Protein AF-A0A1I2W6N0-F1 (afdb_monomer)

Radius of gyration: 15.19 Å; Cα contacts (8 Å, |Δi|>4): 134; chains: 1; bounding box: 42×16×44 Å

Mean predicted aligned error: 6.86 Å

Secondary structure (DSSP, 8-state):
-HHHHHHHHHHHHHHHHHHHHHHHHHHHHHHTS--GGGHHHHHHHHHHHHHHHHHHHHHTT-GGG-SSHHHHHHHHHHHHHHHHHHHHHT-

pLDDT: mean 79.54, std 5.6, range [54.69, 90.31]

Foldseek 3Di:
DQLQVLLQVQLVVQLQVQLLQVQLVVCCVVVVRDPPVVSNVSSNVRSVVLCVVCVVCVVVVNNVVRDRNVSSNVSSNVRSVVSSVVSVVVD

Nearest PDB structures (foldseek):
  3k1s-assembly1_A  TM=2.967E-01  e=6.255E+00  Bacillus anthracis

Solvent-accessible surface area (backbone atoms only — not comparable to full-atom values): 4445 Å² total; per-residue (Å²): 112,69,40,60,54,33,15,50,51,22,15,52,50,27,22,52,53,46,20,21,50,51,20,12,53,53,45,34,67,74,58,71,68,58,65,76,83,50,36,58,60,40,1,62,60,38,10,59,51,43,40,50,50,22,51,49,30,46,75,71,71,38,65,87,76,44,74,38,44,68,54,16,52,56,37,13,52,53,24,16,52,50,21,28,52,55,40,57,78,76,106

Structure (mmCIF, N/CA/C/O backbone):
data_AF-A0A1I2W6N0-F1
#
_entry.id   AF-A0A1I2W6N0-F1
#
loop_
_atom_site.group_PDB
_atom_site.id
_atom_site.type_symbol
_atom_site.label_atom_id
_atom_site.label_alt_id
_atom_site.label_comp_id
_atom_site.label_asym_id
_atom_site.label_entity_id
_atom_site.label_seq_id
_atom_site.pdbx_PDB_ins_code
_atom_site.Cartn_x
_atom_site.Cartn_y
_atom_site.Cartn_z
_atom_site.occupancy
_atom_site.B_iso_or_equiv
_atom_site.auth_seq_id
_atom_site.auth_comp_id
_atom_site.auth_asym_id
_atom_site.auth_atom_id
_atom_site.pdbx_PDB_model_num
ATOM 1 N N . MET A 1 1 ? -13.380 -3.966 22.415 1.00 65.56 1 MET A N 1
ATOM 2 C CA . MET A 1 1 ? -12.852 -4.873 21.369 1.00 65.56 1 MET A CA 1
ATOM 3 C C . MET A 1 1 ? -13.272 -4.465 19.956 1.00 65.56 1 MET A C 1
ATOM 5 O O . MET A 1 1 ? -12.387 -4.236 19.150 1.00 65.56 1 MET A O 1
ATOM 9 N N . ARG A 1 2 ? -14.568 -4.251 19.664 1.00 76.44 2 ARG A N 1
ATOM 10 C CA . ARG A 1 2 ? -15.063 -3.917 18.306 1.00 76.44 2 ARG A CA 1
ATOM 11 C C . ARG A 1 2 ? -14.329 -2.753 17.602 1.00 76.44 2 ARG A C 1
ATOM 13 O O . ARG A 1 2 ? -13.936 -2.903 16.456 1.00 76.44 2 ARG A O 1
ATOM 20 N N . LYS A 1 3 ? -14.085 -1.629 18.292 1.00 74.25 3 LYS A N 1
ATOM 21 C CA . LYS A 1 3 ? -13.368 -0.451 17.745 1.00 74.25 3 LYS A CA 1
ATOM 22 C C . LYS A 1 3 ? -11.951 -0.763 17.254 1.00 74.25 3 LYS A C 1
ATOM 24 O O . LYS A 1 3 ? -11.558 -0.329 16.180 1.00 74.25 3 LYS A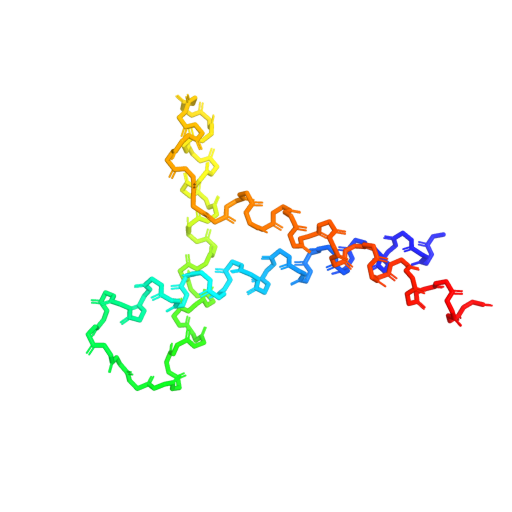 O 1
ATOM 29 N N . LEU A 1 4 ? -11.224 -1.573 18.020 1.00 77.56 4 LEU A N 1
ATOM 30 C CA . LEU A 1 4 ? -9.847 -1.965 17.725 1.00 77.56 4 LEU A CA 1
ATOM 31 C C . LEU A 1 4 ? -9.797 -2.914 16.520 1.00 77.56 4 LEU A C 1
ATOM 33 O O . LEU A 1 4 ? -8.952 -2.754 15.648 1.00 77.56 4 LEU A O 1
ATOM 37 N N . THR A 1 5 ? -10.765 -3.830 16.410 1.00 83.38 5 THR A N 1
ATOM 38 C CA . THR A 1 5 ? -10.920 -4.700 15.237 1.00 83.38 5 THR A CA 1
ATOM 39 C C . THR A 1 5 ? -11.207 -3.898 13.968 1.00 83.38 5 THR A C 1
ATOM 41 O O . THR A 1 5 ? -10.570 -4.132 12.950 1.00 83.38 5 THR A O 1
ATOM 44 N N . PHE A 1 6 ? -12.114 -2.918 14.018 1.00 80.31 6 PHE A N 1
ATOM 45 C CA . PHE A 1 6 ? -12.405 -2.065 12.860 1.00 80.31 6 PHE A CA 1
ATOM 46 C C . PHE A 1 6 ? -11.222 -1.177 12.463 1.00 80.31 6 PHE A C 1
ATOM 48 O O . PHE A 1 6 ? -11.006 -0.967 11.274 1.00 80.31 6 PHE A O 1
ATOM 55 N N . ALA A 1 7 ? -10.438 -0.693 13.428 1.00 76.19 7 ALA A N 1
ATOM 56 C CA . ALA A 1 7 ? -9.209 0.037 13.139 1.00 76.19 7 ALA A CA 1
ATOM 57 C C . ALA A 1 7 ? -8.142 -0.858 12.500 1.00 76.19 7 ALA A C 1
ATOM 59 O O . ALA A 1 7 ? -7.536 -0.465 11.514 1.00 76.19 7 ALA A O 1
ATOM 60 N N . LEU A 1 8 ? -7.952 -2.085 12.992 1.00 81.50 8 LEU A N 1
ATOM 61 C CA . LEU A 1 8 ? -7.031 -3.044 12.374 1.00 81.50 8 LEU A CA 1
ATOM 62 C C . LEU A 1 8 ? -7.461 -3.411 10.951 1.00 81.50 8 LEU A C 1
ATOM 64 O O . LEU A 1 8 ? -6.640 -3.396 10.041 1.00 81.50 8 LEU A O 1
ATOM 68 N N . VAL A 1 9 ? -8.749 -3.687 10.741 1.00 86.19 9 VAL A N 1
ATOM 69 C CA . VAL A 1 9 ? -9.289 -3.987 9.407 1.00 86.19 9 VAL A CA 1
ATOM 70 C C . VAL A 1 9 ? -9.145 -2.784 8.478 1.00 86.19 9 VAL A C 1
ATOM 72 O O . VAL A 1 9 ? -8.716 -2.949 7.341 1.00 86.19 9 VAL A O 1
ATOM 75 N N . GLY A 1 10 ? -9.454 -1.576 8.954 1.00 79.19 10 GLY A N 1
ATOM 76 C CA . GLY A 1 10 ? -9.282 -0.347 8.180 1.00 79.19 10 GLY A CA 1
ATOM 77 C C . GLY A 1 10 ? -7.821 -0.083 7.820 1.00 79.19 10 GLY A C 1
ATOM 78 O O . GLY A 1 10 ? -7.532 0.296 6.687 1.00 79.19 10 GLY A O 1
ATOM 79 N N . ALA A 1 11 ? -6.897 -0.346 8.745 1.00 76.62 11 ALA A N 1
ATOM 80 C CA . ALA A 1 11 ? -5.471 -0.198 8.497 1.00 76.62 11 ALA A CA 1
ATOM 81 C C . ALA A 1 11 ? -4.965 -1.202 7.463 1.00 76.62 11 ALA A C 1
ATOM 83 O O . ALA A 1 11 ? -4.344 -0.806 6.481 1.00 76.62 11 ALA A O 1
ATOM 84 N N . LEU A 1 12 ? -5.300 -2.484 7.625 1.00 82.06 12 LEU A N 1
ATOM 85 C CA . LEU A 1 12 ? -4.928 -3.526 6.669 1.00 82.06 12 LEU A CA 1
ATOM 86 C C . LEU A 1 12 ? -5.525 -3.261 5.282 1.00 82.06 12 LEU A C 1
ATOM 88 O O . LEU A 1 12 ? -4.820 -3.375 4.284 1.00 82.06 12 LEU A O 1
ATOM 92 N N . ALA A 1 13 ? -6.792 -2.848 5.209 1.00 82.62 13 ALA A N 1
ATOM 93 C CA . ALA A 1 13 ? -7.437 -2.503 3.946 1.00 82.62 13 ALA A CA 1
ATOM 94 C C . ALA A 1 13 ? -6.758 -1.306 3.260 1.00 82.62 13 ALA A C 1
ATOM 96 O O . ALA A 1 13 ? -6.529 -1.349 2.053 1.00 82.62 13 ALA A O 1
ATOM 97 N N . GLY A 1 14 ? -6.395 -0.269 4.023 1.00 79.50 14 GLY A N 1
ATOM 98 C CA . GLY A 1 14 ? -5.663 0.890 3.510 1.00 79.50 14 GLY A CA 1
ATOM 99 C C . GLY A 1 14 ? -4.278 0.524 2.975 1.00 79.50 14 GLY A C 1
ATOM 100 O O . GLY A 1 14 ? -3.927 0.927 1.866 1.00 79.50 14 GLY A O 1
ATOM 101 N N . MET A 1 15 ? -3.526 -0.292 3.722 1.00 79.12 15 MET A N 1
ATOM 102 C CA . MET A 1 15 ? -2.211 -0.789 3.298 1.00 79.12 15 MET A CA 1
ATOM 103 C C . MET A 1 15 ? -2.319 -1.584 1.993 1.00 79.12 15 MET A C 1
ATOM 105 O O . MET A 1 15 ? -1.633 -1.269 1.026 1.00 79.12 15 MET A O 1
ATOM 109 N N . VAL A 1 16 ? -3.228 -2.563 1.932 1.00 81.88 16 VAL A N 1
ATOM 110 C CA . VAL A 1 16 ? -3.413 -3.416 0.747 1.00 81.88 16 VAL A CA 1
ATOM 111 C C . VAL A 1 16 ? -3.843 -2.598 -0.469 1.00 81.88 16 VAL A C 1
ATOM 113 O O . VAL A 1 16 ? -3.284 -2.781 -1.549 1.00 81.88 16 VAL A O 1
ATOM 116 N N . ALA A 1 17 ? -4.801 -1.683 -0.309 1.00 80.94 17 ALA A N 1
ATOM 117 C CA . ALA A 1 17 ? -5.305 -0.872 -1.412 1.00 80.94 17 ALA A CA 1
ATOM 118 C C . ALA A 1 17 ? -4.203 -0.008 -2.040 1.00 80.94 17 ALA A C 1
ATOM 120 O O . ALA A 1 17 ? -4.072 0.013 -3.266 1.00 80.94 17 ALA A O 1
ATOM 121 N N . VAL A 1 18 ? -3.382 0.664 -1.222 1.00 81.81 18 VAL A N 1
ATOM 122 C CA . VAL A 1 18 ? -2.310 1.516 -1.754 1.00 81.81 18 VAL A CA 1
ATOM 123 C C . VAL A 1 18 ? -1.184 0.692 -2.372 1.00 81.81 18 VAL A C 1
ATOM 125 O O . VAL A 1 18 ? -0.665 1.069 -3.418 1.00 81.81 18 VAL A O 1
ATOM 128 N N . SER A 1 19 ? -0.834 -0.456 -1.788 1.00 80.00 19 SER A N 1
ATOM 129 C CA . SER A 1 19 ? 0.197 -1.327 -2.356 1.00 80.00 19 SER A CA 1
ATOM 130 C C . SER A 1 19 ? -0.240 -1.902 -3.699 1.00 80.00 19 SER A C 1
ATOM 132 O O . SER A 1 19 ? 0.555 -1.922 -4.636 1.00 80.00 19 SER A O 1
ATOM 134 N N . CYS A 1 20 ? -1.515 -2.283 -3.834 1.00 81.19 20 CYS A N 1
ATOM 135 C CA . CYS A 1 20 ? -2.067 -2.712 -5.117 1.00 81.19 20 CYS A CA 1
ATOM 136 C C . CYS A 1 20 ? -2.069 -1.574 -6.144 1.00 81.19 20 CYS A C 1
ATOM 138 O O . CYS A 1 20 ? -1.751 -1.794 -7.308 1.00 81.19 20 CYS A O 1
ATOM 140 N N . TRP A 1 21 ? -2.389 -0.349 -5.723 1.00 81.12 21 TRP A N 1
ATOM 141 C CA . TRP A 1 21 ? -2.335 0.817 -6.602 1.00 81.12 21 TRP A CA 1
ATOM 142 C C . TRP A 1 21 ? -0.915 1.092 -7.113 1.00 81.12 21 TRP A C 1
ATOM 144 O O . TRP A 1 21 ? -0.724 1.252 -8.315 1.00 81.12 21 TRP A O 1
ATOM 154 N N . ILE A 1 22 ? 0.081 1.096 -6.223 1.00 80.44 22 ILE A N 1
ATOM 155 C CA . ILE A 1 22 ? 1.487 1.354 -6.571 1.00 80.44 22 ILE A CA 1
ATOM 156 C C . ILE A 1 22 ? 2.021 0.260 -7.497 1.00 80.44 22 ILE A C 1
ATOM 158 O O . ILE A 1 22 ? 2.552 0.571 -8.561 1.00 80.44 22 ILE A O 1
ATOM 162 N N . GLY A 1 23 ? 1.809 -1.015 -7.152 1.00 78.94 23 GLY A N 1
ATOM 163 C CA . GLY A 1 23 ? 2.197 -2.127 -8.020 1.00 78.94 23 GLY A CA 1
ATOM 164 C C . GLY A 1 23 ? 1.512 -2.069 -9.388 1.00 78.94 23 GLY A C 1
ATOM 165 O O . GLY A 1 23 ? 2.126 -2.394 -10.399 1.00 78.94 23 GLY A O 1
ATOM 166 N N . GLY A 1 24 ? 0.261 -1.601 -9.433 1.00 77.62 24 GLY A N 1
ATOM 167 C CA . GLY A 1 24 ? -0.513 -1.477 -10.664 1.00 77.62 24 GLY A CA 1
ATOM 168 C C . GLY A 1 24 ? -0.011 -0.336 -11.538 1.00 77.62 24 GLY A C 1
ATOM 169 O O . GLY A 1 24 ? 0.119 -0.517 -12.742 1.00 77.62 24 GLY A O 1
ATOM 170 N N . ALA A 1 25 ? 0.325 0.807 -10.936 1.00 77.62 25 ALA A N 1
ATOM 171 C CA . ALA A 1 25 ? 0.898 1.954 -11.633 1.00 77.62 25 ALA A CA 1
ATOM 172 C C . ALA A 1 25 ? 2.273 1.621 -12.231 1.00 77.62 25 ALA A C 1
ATOM 174 O O . ALA A 1 25 ? 2.502 1.872 -13.411 1.00 77.62 25 ALA A O 1
ATOM 175 N N . ILE A 1 26 ? 3.151 0.978 -11.455 1.00 77.25 26 ILE A N 1
ATOM 176 C CA . ILE A 1 26 ? 4.481 0.585 -11.937 1.00 77.25 26 ILE A CA 1
ATOM 177 C C . ILE A 1 26 ? 4.364 -0.493 -13.020 1.00 77.25 26 ILE A C 1
ATOM 179 O O . ILE A 1 26 ? 4.965 -0.373 -14.087 1.00 77.25 26 ILE A O 1
ATOM 183 N N . GLY A 1 27 ? 3.540 -1.521 -12.794 1.00 75.00 27 GLY A N 1
ATOM 184 C CA . GLY A 1 27 ? 3.285 -2.560 -13.791 1.00 75.00 27 GLY A CA 1
ATOM 185 C C . GLY A 1 27 ? 2.676 -2.004 -15.080 1.00 75.00 27 GLY A C 1
ATOM 186 O O . GLY A 1 27 ? 3.009 -2.458 -16.173 1.00 75.00 27 GLY A O 1
ATOM 187 N N . TRP A 1 28 ? 1.822 -0.986 -14.985 1.00 75.31 28 TRP A N 1
ATOM 188 C CA . TRP A 1 28 ? 1.241 -0.292 -16.135 1.00 75.31 28 TRP A CA 1
ATOM 189 C C . TRP A 1 28 ? 2.279 0.478 -16.957 1.00 75.31 28 TRP A C 1
ATOM 191 O O . TRP A 1 28 ? 2.296 0.370 -18.186 1.00 75.31 28 TRP A O 1
ATOM 201 N N . GLU A 1 29 ? 3.164 1.221 -16.290 1.00 76.62 29 GLU A N 1
ATOM 202 C CA . GLU A 1 29 ? 4.259 1.938 -16.950 1.00 76.62 29 GLU A CA 1
ATOM 203 C C . GLU A 1 29 ? 5.242 0.973 -17.624 1.00 76.62 29 GLU A C 1
ATOM 205 O O . GLU A 1 29 ? 5.647 1.200 -18.764 1.00 76.62 29 GLU A O 1
ATOM 210 N N . GLN A 1 30 ? 5.568 -0.146 -16.970 1.00 76.06 30 GLN A N 1
ATOM 211 C CA . GLN A 1 30 ? 6.491 -1.156 -17.504 1.00 76.06 30 GLN A CA 1
ATOM 212 C C . GLN A 1 30 ? 5.896 -1.990 -18.645 1.00 76.06 30 GLN A C 1
ATOM 214 O O . GLN A 1 30 ? 6.628 -2.481 -19.503 1.00 76.06 30 GLN A O 1
ATOM 219 N N . SER A 1 31 ? 4.575 -2.159 -18.669 1.00 69.81 31 SER A N 1
ATOM 220 C CA . SER A 1 31 ? 3.887 -3.003 -19.649 1.00 69.81 31 SER A CA 1
ATOM 221 C C . SER A 1 31 ? 3.554 -2.286 -20.964 1.00 69.81 31 SER A C 1
ATOM 223 O O . SER A 1 31 ? 3.095 -2.920 -21.913 1.00 69.81 31 SER A O 1
ATOM 225 N N . GLY A 1 32 ? 3.835 -0.984 -21.073 1.00 67.88 32 GLY A N 1
ATOM 226 C CA . GLY A 1 32 ? 3.601 -0.224 -22.301 1.00 67.88 32 GLY A CA 1
ATOM 227 C C . GLY A 1 32 ? 2.118 0.048 -22.569 1.00 67.88 32 GLY A C 1
ATOM 228 O O . GLY A 1 32 ? 1.692 -0.028 -23.719 1.00 67.88 32 GLY A O 1
ATOM 229 N N . LEU A 1 33 ? 1.348 0.382 -21.521 1.00 68.94 33 LEU A N 1
ATOM 230 C CA . LEU A 1 33 ? -0.090 0.700 -21.589 1.00 68.94 33 LEU A CA 1
ATOM 231 C C . LEU A 1 33 ? -0.957 -0.514 -21.958 1.00 68.94 33 LEU A C 1
ATOM 233 O O . LEU A 1 33 ? -1.720 -0.488 -22.928 1.00 68.94 33 LEU A O 1
ATOM 237 N N . TRP A 1 34 ? -0.848 -1.596 -21.184 1.00 71.75 34 TRP A N 1
ATOM 238 C CA . TRP A 1 34 ? -1.759 -2.738 -21.311 1.00 71.75 34 TRP A CA 1
ATOM 239 C C . TRP A 1 34 ? -3.232 -2.316 -21.205 1.00 71.75 34 TRP A C 1
ATOM 241 O O . TRP A 1 34 ? -3.541 -1.200 -20.835 1.00 71.75 34 TRP A O 1
ATOM 251 N N . PRO A 1 35 ? -4.207 -3.152 -21.565 1.00 74.25 35 PRO A N 1
ATOM 252 C CA . PRO A 1 35 ? -5.612 -2.806 -21.374 1.00 74.25 35 PRO A CA 1
ATOM 253 C C . PRO A 1 35 ? -5.94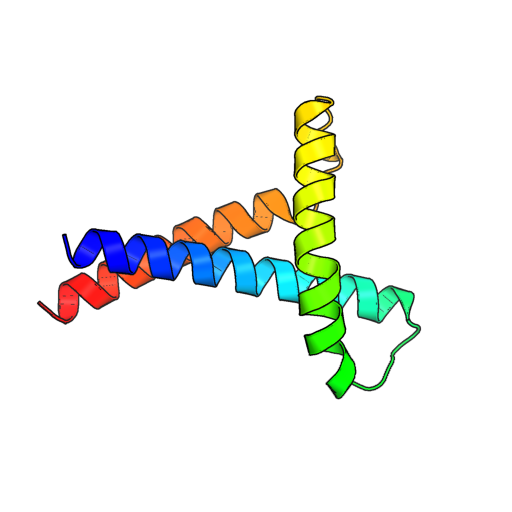8 -2.444 -19.915 1.00 74.25 35 PRO A C 1
ATOM 255 O O . PRO A 1 35 ? -5.555 -3.161 -18.999 1.00 74.25 35 PRO A O 1
ATOM 258 N N . ALA A 1 36 ? -6.742 -1.387 -19.689 1.00 71.62 36 ALA A N 1
ATOM 259 C CA . ALA A 1 36 ? -7.068 -0.855 -18.350 1.00 71.62 36 ALA A CA 1
ATOM 260 C C . ALA A 1 36 ? -7.614 -1.901 -17.360 1.00 71.62 36 ALA A C 1
ATOM 262 O O . ALA A 1 36 ? -7.409 -1.793 -16.154 1.00 71.62 36 ALA A O 1
ATOM 263 N N . TRP A 1 37 ? -8.268 -2.949 -17.866 1.00 77.50 37 TRP A N 1
ATOM 264 C CA . TRP A 1 37 ? -8.786 -4.046 -17.050 1.00 77.50 37 TRP A CA 1
ATOM 265 C C . TRP A 1 37 ? -7.687 -4.926 -16.423 1.00 77.50 37 TRP A C 1
ATOM 267 O O . TRP A 1 37 ? -7.954 -5.602 -15.432 1.00 77.50 37 TRP A O 1
ATOM 277 N N . LEU A 1 38 ? -6.455 -4.892 -16.945 1.00 70.75 38 LEU A N 1
ATOM 278 C CA . LEU A 1 38 ? -5.296 -5.602 -16.391 1.00 70.75 38 LEU A CA 1
ATOM 279 C C . LEU A 1 38 ? -4.575 -4.823 -15.2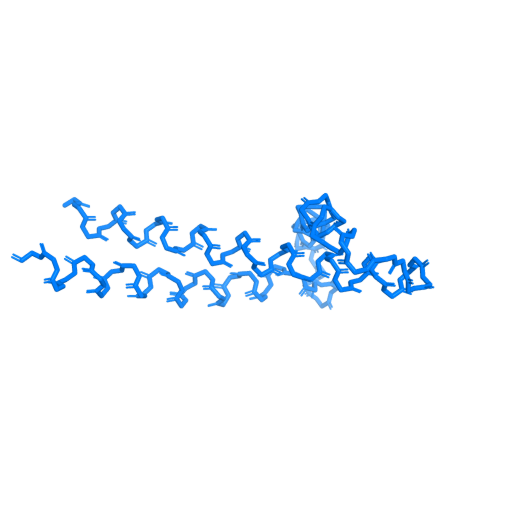85 1.00 70.75 38 LEU A C 1
ATOM 281 O O . LEU A 1 38 ? -3.819 -5.426 -14.529 1.00 70.75 38 LEU A O 1
ATOM 285 N N . ALA A 1 39 ? -4.837 -3.523 -15.124 1.00 68.75 39 ALA A N 1
ATOM 286 C CA . ALA A 1 39 ? -4.184 -2.708 -14.098 1.00 68.75 39 ALA A CA 1
ATOM 287 C C . ALA A 1 39 ? -4.446 -3.239 -12.676 1.00 68.75 39 ALA A C 1
ATOM 289 O O . ALA A 1 39 ? -3.547 -3.264 -11.839 1.00 68.75 39 ALA A O 1
ATOM 290 N N . VAL A 1 40 ? -5.666 -3.723 -12.417 1.00 70.62 40 VAL A N 1
ATOM 291 C CA . VAL A 1 40 ? -6.059 -4.286 -11.116 1.00 70.62 40 VAL A CA 1
ATOM 292 C C . VAL A 1 40 ? -5.332 -5.604 -10.808 1.00 70.62 40 VAL A C 1
ATOM 294 O O . VAL A 1 40 ? -4.692 -5.671 -9.761 1.00 70.62 40 VAL A O 1
ATOM 297 N N . PRO A 1 41 ? -5.365 -6.651 -11.660 1.00 77.38 41 PRO A N 1
ATOM 298 C CA . PRO A 1 41 ? -4.634 -7.889 -11.383 1.00 77.38 41 PRO A CA 1
ATOM 299 C C . PRO A 1 41 ? -3.110 -7.701 -11.361 1.00 77.38 41 PRO A C 1
ATOM 301 O O . PRO A 1 41 ? -2.450 -8.330 -10.535 1.00 77.38 41 PRO A O 1
ATOM 304 N N . LEU A 1 42 ? -2.553 -6.808 -12.189 1.00 73.06 42 LEU A N 1
ATOM 305 C CA . LEU A 1 42 ? -1.134 -6.433 -12.111 1.00 73.06 42 LEU A CA 1
ATOM 306 C C . LEU A 1 42 ? -0.811 -5.784 -10.766 1.00 73.06 42 LEU A C 1
ATOM 308 O O . LEU A 1 42 ? 0.162 -6.158 -10.117 1.00 73.06 42 LEU A O 1
ATOM 312 N N . GLY A 1 43 ? -1.671 -4.880 -10.303 1.00 76.12 43 GLY A N 1
ATOM 313 C CA . GLY A 1 43 ? -1.520 -4.247 -9.004 1.00 76.12 43 GLY A CA 1
ATOM 314 C C . GLY A 1 43 ? -1.593 -5.212 -7.834 1.00 76.12 43 GLY A C 1
ATOM 315 O O . GLY A 1 43 ? -0.733 -5.179 -6.957 1.00 76.12 43 GLY A O 1
ATOM 316 N N . VAL A 1 44 ? -2.558 -6.127 -7.847 1.00 79.19 44 VAL A N 1
ATOM 317 C CA . VAL A 1 44 ? -2.695 -7.157 -6.807 1.00 79.19 44 VAL A CA 1
ATOM 318 C C . VAL A 1 44 ? -1.506 -8.125 -6.805 1.00 79.19 44 VAL A C 1
ATOM 320 O O . VAL A 1 44 ? -1.102 -8.575 -5.736 1.00 79.19 44 VAL A O 1
ATOM 323 N N . GLY A 1 45 ? -0.925 -8.429 -7.970 1.00 79.88 45 GLY A N 1
ATOM 324 C CA . GLY A 1 45 ? 0.253 -9.294 -8.077 1.00 79.88 45 GLY A CA 1
ATOM 325 C C . GLY A 1 45 ? 1.559 -8.610 -7.661 1.00 79.88 45 GLY A C 1
ATOM 326 O O . GLY A 1 45 ? 2.319 -9.159 -6.866 1.00 79.88 45 GLY A O 1
ATOM 327 N N . MET A 1 46 ? 1.818 -7.407 -8.178 1.00 78.00 46 MET A N 1
ATOM 328 C CA . MET A 1 46 ? 3.085 -6.693 -7.976 1.00 78.00 46 MET A CA 1
ATOM 329 C C . MET A 1 46 ? 3.129 -5.918 -6.655 1.00 78.00 46 MET A C 1
ATOM 331 O O . MET A 1 46 ? 4.194 -5.771 -6.064 1.00 78.00 46 MET A O 1
ATOM 335 N N . GLY A 1 47 ? 1.988 -5.450 -6.145 1.00 78.31 47 GLY A N 1
ATOM 336 C CA . GLY A 1 47 ? 1.912 -4.672 -4.905 1.00 78.31 47 GLY A CA 1
ATOM 337 C C . GLY A 1 47 ? 2.546 -5.362 -3.687 1.00 78.31 47 GLY A C 1
ATOM 338 O O . GLY A 1 47 ? 3.362 -4.743 -3.003 1.00 78.31 47 GLY A O 1
ATOM 339 N N . PRO A 1 48 ? 2.235 -6.644 -3.414 1.00 79.50 48 PRO A N 1
ATOM 340 C CA . PRO A 1 48 ? 2.894 -7.411 -2.360 1.00 79.50 48 PRO A CA 1
ATOM 341 C C . PRO A 1 48 ? 4.391 -7.622 -2.605 1.00 79.50 48 PRO A C 1
ATOM 343 O O . PRO A 1 48 ? 5.150 -7.631 -1.641 1.00 79.50 48 PRO A O 1
ATOM 346 N N . MET A 1 49 ? 4.829 -7.765 -3.863 1.00 81.00 49 MET A N 1
ATOM 347 C CA . MET A 1 49 ? 6.258 -7.897 -4.176 1.00 81.00 49 MET A CA 1
ATOM 348 C C . MET A 1 49 ? 7.024 -6.628 -3.803 1.00 81.00 49 MET A C 1
ATOM 350 O O . MET A 1 49 ? 8.022 -6.732 -3.100 1.00 81.00 49 MET A O 1
ATOM 354 N N . TYR A 1 50 ? 6.511 -5.444 -4.149 1.0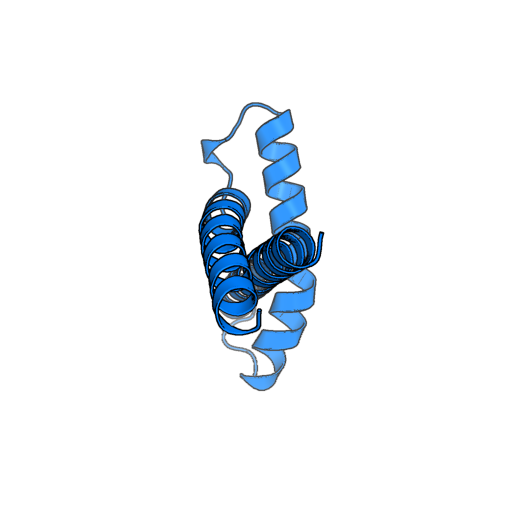0 80.75 50 TYR A N 1
ATOM 355 C CA . TYR A 1 50 ? 7.143 -4.174 -3.770 1.00 80.75 50 TYR A CA 1
ATOM 356 C C . TYR A 1 50 ? 7.174 -3.941 -2.257 1.00 80.75 50 TYR A C 1
ATOM 358 O O . TYR A 1 50 ? 8.132 -3.387 -1.731 1.00 80.75 50 TYR A O 1
ATOM 366 N N . LEU A 1 51 ? 6.154 -4.396 -1.526 1.00 81.06 51 LEU A N 1
ATOM 367 C CA . LEU A 1 51 ? 6.187 -4.373 -0.060 1.00 81.06 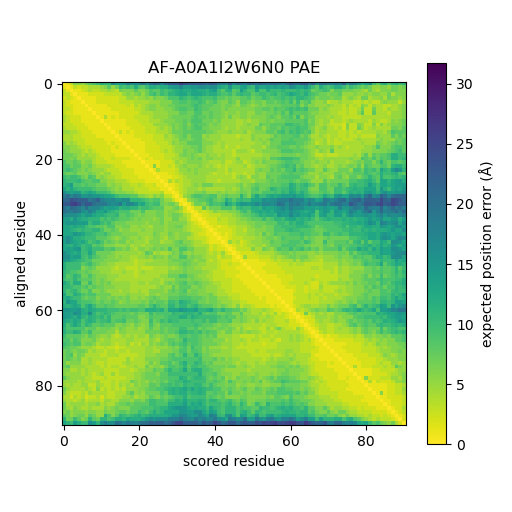51 LEU A CA 1
ATOM 368 C C . LEU A 1 51 ? 7.295 -5.268 0.510 1.00 81.06 51 LEU A C 1
ATOM 370 O O . LEU A 1 51 ? 7.910 -4.905 1.510 1.00 81.06 51 LEU A O 1
ATOM 374 N N . ILE A 1 52 ? 7.523 -6.437 -0.094 1.00 84.31 52 ILE A N 1
ATOM 375 C CA . ILE A 1 52 ? 8.580 -7.366 0.321 1.00 84.31 52 ILE A CA 1
ATOM 376 C C . ILE A 1 52 ? 9.956 -6.793 -0.036 1.00 84.31 52 ILE A C 1
ATOM 378 O O . ILE A 1 52 ? 10.849 -6.829 0.807 1.00 84.31 52 ILE A O 1
ATOM 382 N N . GLU A 1 53 ? 10.120 -6.225 -1.234 1.00 84.81 53 GLU A N 1
ATOM 383 C CA . GLU A 1 53 ? 11.345 -5.531 -1.658 1.00 84.81 53 GLU A CA 1
ATOM 384 C C . GLU A 1 53 ? 11.700 -4.384 -0.719 1.00 84.81 53 GLU A C 1
ATOM 386 O O . GLU A 1 53 ? 12.821 -4.329 -0.223 1.00 84.81 53 GLU A O 1
ATOM 391 N N . ASP A 1 54 ? 10.736 -3.537 -0.371 1.00 85.50 54 ASP A N 1
ATOM 392 C CA . ASP A 1 54 ? 10.965 -2.456 0.582 1.00 85.50 54 ASP A CA 1
ATOM 393 C C . ASP A 1 54 ? 11.343 -2.971 1.975 1.00 85.50 54 ASP A C 1
ATOM 395 O O . ASP A 1 54 ? 12.164 -2.363 2.662 1.00 85.50 54 ASP A O 1
ATOM 399 N N . LEU A 1 55 ? 10.771 -4.102 2.406 1.00 85.25 55 LEU A N 1
ATOM 400 C CA . LEU A 1 55 ? 11.140 -4.734 3.672 1.00 85.25 55 LEU A CA 1
ATOM 401 C C . LEU A 1 55 ? 12.588 -5.248 3.640 1.00 85.25 55 LEU A C 1
ATOM 403 O O . LEU A 1 55 ? 13.296 -5.144 4.643 1.00 85.25 55 LEU A O 1
ATOM 407 N N . MET A 1 56 ? 13.027 -5.786 2.499 1.00 86.81 56 MET A N 1
ATOM 408 C CA . MET A 1 56 ? 14.412 -6.209 2.277 1.00 86.81 56 MET A CA 1
ATOM 409 C C . MET A 1 56 ? 15.354 -5.001 2.259 1.00 86.81 56 MET A C 1
ATOM 411 O O . MET A 1 56 ? 16.339 -5.003 2.994 1.00 86.81 56 MET A O 1
ATOM 415 N N . SER A 1 57 ? 15.012 -3.929 1.540 1.00 87.50 57 SER A N 1
ATOM 416 C CA . SER A 1 57 ? 15.761 -2.664 1.542 1.00 87.50 57 SER A CA 1
ATOM 417 C C . SER A 1 57 ? 15.878 -2.067 2.945 1.00 87.50 57 SER A C 1
ATOM 419 O O . SER A 1 57 ? 16.946 -1.593 3.337 1.00 87.50 57 SER A O 1
ATOM 421 N N . LEU A 1 58 ? 14.817 -2.148 3.753 1.00 85.44 58 LEU A N 1
ATOM 422 C CA . LEU A 1 58 ? 14.849 -1.728 5.153 1.00 85.44 58 LEU A CA 1
ATOM 423 C C . LEU A 1 58 ? 15.779 -2.613 5.997 1.00 85.44 58 LEU A C 1
ATOM 425 O O . LEU A 1 58 ? 16.555 -2.089 6.797 1.00 85.44 58 LEU A O 1
ATOM 429 N N . ALA A 1 59 ? 15.728 -3.936 5.812 1.00 85.88 59 ALA A N 1
ATOM 430 C CA . ALA A 1 59 ? 16.604 -4.885 6.502 1.00 85.88 59 ALA A CA 1
ATOM 431 C C . ALA A 1 59 ? 18.085 -4.710 6.116 1.00 85.88 59 ALA A C 1
ATOM 433 O O . ALA A 1 59 ? 18.968 -4.914 6.949 1.00 85.88 59 ALA A O 1
ATOM 434 N N . GLU A 1 60 ? 18.355 -4.276 4.884 1.00 90.31 60 GLU A N 1
ATOM 435 C CA . GLU A 1 60 ? 19.688 -3.917 4.388 1.00 90.31 60 GLU A CA 1
ATOM 436 C C . GLU A 1 60 ? 20.152 -2.513 4.818 1.00 90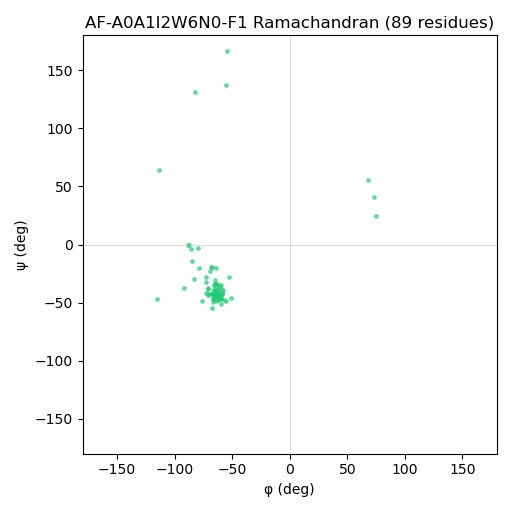.31 60 GLU A C 1
ATOM 438 O O . GLU A 1 60 ? 21.282 -2.120 4.519 1.00 90.31 60 GLU A O 1
ATOM 443 N N . GLY A 1 61 ? 19.311 -1.742 5.517 1.00 87.12 61 GLY A N 1
ATOM 444 C CA . GLY A 1 61 ? 19.640 -0.387 5.964 1.00 87.12 61 GLY A CA 1
ATOM 445 C C . GLY A 1 61 ? 19.616 0.665 4.850 1.00 87.12 61 GLY A C 1
ATOM 446 O O . GLY A 1 61 ? 20.269 1.701 4.981 1.00 87.12 61 GLY A O 1
ATOM 447 N N . LYS A 1 62 ? 18.860 0.427 3.772 1.00 88.38 62 LYS A N 1
ATOM 448 C CA . LYS A 1 62 ? 18.670 1.338 2.630 1.00 88.38 62 LYS A CA 1
ATOM 449 C C .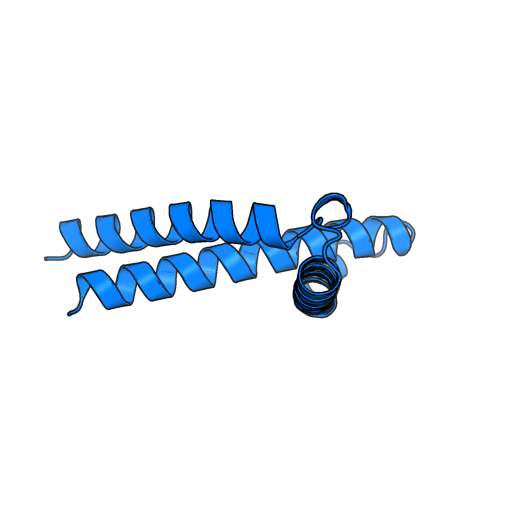 LYS A 1 62 ? 17.220 1.844 2.545 1.00 88.38 62 LYS A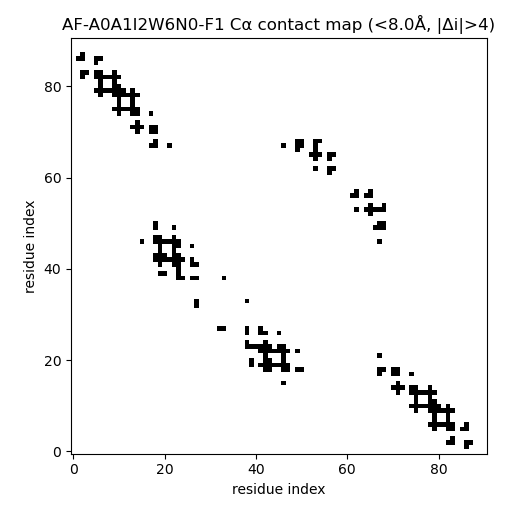 C 1
ATOM 451 O O . LYS A 1 62 ? 16.514 1.568 1.576 1.00 88.38 62 LYS A O 1
ATOM 456 N N . PRO A 1 63 ? 16.730 2.601 3.542 1.00 81.19 63 PRO A N 1
ATOM 457 C CA . PRO A 1 63 ? 15.346 3.077 3.554 1.00 81.19 63 PRO A CA 1
ATOM 458 C C . PRO A 1 63 ? 15.021 4.046 2.405 1.00 81.19 63 PRO A C 1
ATOM 460 O O . PRO A 1 63 ? 13.852 4.228 2.081 1.00 81.19 63 PRO A O 1
ATOM 463 N N . GLN A 1 64 ? 16.030 4.671 1.787 1.00 84.06 64 GLN A N 1
ATOM 464 C CA . GLN A 1 64 ? 15.855 5.548 0.626 1.00 84.06 64 GLN A CA 1
ATOM 465 C C . GLN A 1 64 ? 15.400 4.818 -0.646 1.00 84.06 64 GLN A C 1
ATOM 467 O O . GLN A 1 64 ? 14.857 5.466 -1.537 1.00 84.06 64 GLN A O 1
ATOM 472 N N . ASP A 1 65 ? 15.592 3.499 -0.717 1.00 82.62 65 ASP A N 1
ATOM 473 C CA . ASP A 1 65 ? 15.205 2.687 -1.876 1.00 82.62 65 ASP A CA 1
ATOM 474 C C . ASP A 1 65 ? 13.751 2.186 -1.763 1.00 82.62 65 ASP A C 1
ATOM 476 O O . ASP A 1 65 ? 13.261 1.499 -2.654 1.00 82.62 65 ASP A O 1
ATOM 480 N N . MET A 1 66 ? 13.051 2.523 -0.671 1.00 82.56 66 MET A N 1
ATOM 481 C CA . MET A 1 66 ? 11.678 2.085 -0.427 1.00 82.56 66 MET A CA 1
ATOM 482 C C . MET A 1 66 ? 10.663 2.963 -1.165 1.00 82.56 66 MET A C 1
ATOM 484 O O . MET A 1 66 ? 10.675 4.191 -1.032 1.00 82.56 66 MET A O 1
ATOM 488 N N . ILE A 1 67 ? 9.720 2.339 -1.869 1.00 78.00 67 ILE A N 1
ATOM 489 C CA . ILE A 1 67 ? 8.712 3.034 -2.684 1.00 78.00 67 ILE A CA 1
ATOM 490 C C . ILE A 1 67 ? 7.293 2.815 -2.138 1.00 78.00 67 ILE A C 1
ATOM 492 O O . ILE A 1 67 ? 6.525 3.767 -1.975 1.00 78.00 67 ILE A O 1
ATOM 496 N N . ALA A 1 68 ? 6.922 1.578 -1.823 1.00 80.00 68 ALA A N 1
ATOM 497 C CA . ALA A 1 68 ? 5.564 1.179 -1.459 1.00 80.00 68 ALA A CA 1
ATOM 498 C C . ALA A 1 68 ? 5.280 1.213 0.055 1.00 80.00 68 ALA A C 1
ATOM 500 O O . ALA A 1 68 ? 4.183 1.593 0.467 1.00 80.00 68 ALA A O 1
ATOM 501 N N . LEU A 1 69 ? 6.242 0.843 0.896 1.00 81.19 69 LEU A N 1
ATOM 502 C CA . LEU A 1 69 ? 6.122 0.658 2.342 1.00 81.19 69 LEU A CA 1
ATOM 503 C C . LEU A 1 69 ? 5.834 1.964 3.106 1.00 81.19 69 LEU A C 1
ATOM 505 O O . LEU A 1 69 ? 4.926 1.945 3.942 1.00 81.19 69 LEU A O 1
ATOM 509 N N . PRO A 1 70 ? 6.490 3.114 2.826 1.00 82.06 70 PRO A N 1
ATOM 510 C CA . PRO A 1 70 ? 6.143 4.384 3.474 1.00 82.06 70 PRO A CA 1
ATOM 511 C C . PRO A 1 70 ? 4.701 4.810 3.184 1.00 82.06 70 PRO A C 1
ATOM 513 O O . PRO A 1 70 ? 3.968 5.223 4.085 1.00 82.06 70 PRO A O 1
ATOM 516 N N . HIS A 1 71 ? 4.278 4.665 1.926 1.00 82.81 71 HIS A N 1
ATOM 517 C CA . HIS A 1 71 ? 2.931 5.010 1.482 1.00 82.81 71 HIS A CA 1
ATOM 518 C C . HIS A 1 71 ? 1.893 4.059 2.082 1.00 82.81 71 HIS A C 1
ATOM 520 O O . HIS A 1 71 ? 0.858 4.511 2.574 1.00 82.81 71 HIS A O 1
ATOM 526 N N . ALA A 1 72 ? 2.190 2.757 2.113 1.00 82.31 72 ALA A N 1
ATOM 527 C CA . ALA A 1 7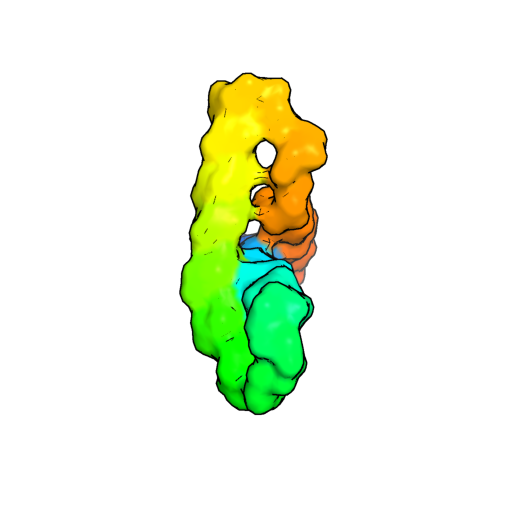2 ? 1.345 1.755 2.747 1.00 82.31 72 ALA A CA 1
ATOM 528 C C . ALA A 1 72 ? 1.152 2.055 4.232 1.00 82.31 72 ALA A C 1
ATOM 530 O O . ALA A 1 72 ? 0.016 2.065 4.695 1.00 82.31 72 ALA A O 1
ATOM 531 N N . LEU A 1 73 ? 2.215 2.384 4.970 1.00 82.50 73 LEU A N 1
ATOM 532 C CA . LEU A 1 73 ? 2.115 2.757 6.383 1.00 82.50 73 LEU A CA 1
ATOM 533 C C . LEU A 1 73 ? 1.274 4.023 6.593 1.00 82.50 73 LEU A C 1
ATOM 535 O O . LEU A 1 73 ? 0.390 4.027 7.451 1.00 82.50 73 LEU A O 1
ATOM 539 N N . ALA A 1 74 ? 1.493 5.073 5.798 1.00 85.69 74 ALA A N 1
ATOM 540 C CA . ALA A 1 74 ? 0.730 6.317 5.905 1.00 85.69 74 ALA A CA 1
ATOM 541 C C . ALA A 1 74 ? -0.772 6.097 5.648 1.00 85.69 74 ALA A C 1
ATOM 543 O O . ALA A 1 74 ? -1.620 6.534 6.433 1.00 85.69 74 ALA A O 1
ATOM 544 N N . VAL A 1 75 ? -1.112 5.366 4.583 1.00 84.31 75 VAL A N 1
ATOM 545 C CA . VAL A 1 75 ? -2.508 5.062 4.234 1.00 84.31 75 VAL A CA 1
ATOM 546 C C . VAL A 1 75 ? -3.118 4.038 5.189 1.00 84.31 75 VAL A C 1
ATOM 548 O O . VAL A 1 75 ? -4.297 4.141 5.518 1.00 84.31 75 VAL A O 1
ATOM 551 N N . GLY A 1 76 ? -2.328 3.104 5.714 1.00 80.88 76 GLY A N 1
ATOM 552 C CA . GLY A 1 76 ? -2.738 2.192 6.777 1.00 80.88 76 GLY A CA 1
ATOM 553 C C . GLY A 1 76 ? -3.129 2.930 8.054 1.00 80.88 76 GLY A C 1
ATOM 554 O O . GLY A 1 76 ? -4.184 2.667 8.627 1.00 80.88 76 GLY A O 1
ATOM 555 N N . LEU A 1 77 ? -2.348 3.921 8.482 1.00 83.50 77 LEU A N 1
ATOM 556 C CA . LEU A 1 77 ? -2.703 4.747 9.640 1.00 83.50 77 LEU A CA 1
ATOM 557 C C . LEU A 1 77 ? -4.000 5.534 9.401 1.00 83.50 77 LEU A C 1
ATOM 559 O O . LEU A 1 77 ? -4.882 5.539 10.264 1.00 83.50 77 LEU A O 1
ATOM 563 N N . ALA A 1 78 ? -4.154 6.137 8.219 1.00 85.25 78 ALA A N 1
ATOM 564 C CA . ALA A 1 78 ? -5.380 6.844 7.847 1.00 85.25 78 ALA A CA 1
ATOM 565 C C . ALA A 1 78 ? -6.599 5.903 7.799 1.00 85.25 78 ALA A C 1
ATOM 567 O O . ALA A 1 78 ? -7.652 6.209 8.364 1.00 85.25 78 ALA A O 1
ATOM 568 N N . GLY A 1 79 ? -6.448 4.725 7.191 1.00 78.50 79 GLY A N 1
ATOM 569 C CA . GLY A 1 79 ? -7.477 3.689 7.125 1.00 78.50 79 GLY A CA 1
ATOM 570 C C . GLY A 1 79 ? -7.861 3.163 8.506 1.00 78.50 79 GLY A C 1
ATOM 571 O O . GLY A 1 79 ? -9.043 2.963 8.789 1.00 78.50 79 GLY A O 1
ATOM 572 N N . GLY A 1 80 ? -6.889 3.009 9.406 1.00 77.88 80 GLY A N 1
ATOM 573 C CA . GLY A 1 80 ? -7.138 2.616 10.789 1.00 77.88 80 GLY A CA 1
ATOM 574 C C . GLY A 1 80 ? -7.886 3.680 11.588 1.00 77.88 80 GLY A C 1
ATOM 575 O O . GLY A 1 80 ? -8.837 3.350 12.301 1.00 77.88 80 GLY A O 1
ATOM 576 N N . ALA A 1 81 ? -7.532 4.956 11.417 1.00 84.25 81 ALA A N 1
ATOM 577 C CA . ALA A 1 81 ? -8.252 6.074 12.024 1.00 84.25 81 ALA A CA 1
ATOM 578 C C . ALA A 1 81 ? -9.707 6.154 11.528 1.00 84.25 81 ALA A C 1
ATOM 580 O O . ALA A 1 81 ? -10.630 6.310 12.332 1.00 84.25 81 ALA A O 1
ATOM 581 N N . LEU A 1 82 ? -9.931 5.968 10.223 1.00 84.06 82 LEU A N 1
ATOM 582 C CA . LEU A 1 82 ? -11.270 5.907 9.630 1.00 84.06 82 LEU A CA 1
ATOM 583 C C . LEU A 1 82 ? -12.068 4.699 10.134 1.00 84.06 82 LEU A C 1
ATOM 585 O O . LEU A 1 82 ? -13.226 4.847 10.524 1.00 84.06 82 LEU A O 1
ATOM 589 N N . GLY A 1 83 ? -11.455 3.516 10.190 1.00 79.06 83 GLY A N 1
ATOM 590 C CA . GLY A 1 83 ? -12.076 2.314 10.748 1.00 79.06 83 GLY A CA 1
ATOM 591 C C . GLY A 1 83 ? -12.490 2.506 12.209 1.00 79.06 83 GLY A C 1
ATOM 592 O O . GLY A 1 83 ? -13.608 2.154 12.598 1.00 79.06 83 GLY A O 1
ATOM 593 N N . TRP A 1 84 ? -11.634 3.146 13.007 1.00 84.94 84 TRP A N 1
ATOM 594 C CA . TRP A 1 84 ? -11.947 3.511 14.388 1.00 84.94 84 TRP A CA 1
ATOM 595 C C . TRP A 1 84 ? -13.127 4.490 14.481 1.00 84.94 84 TRP A C 1
ATOM 597 O O . TRP A 1 84 ? -14.035 4.272 15.287 1.00 84.94 84 TRP A O 1
ATOM 607 N N . LEU A 1 85 ? -13.151 5.533 13.644 1.00 86.31 85 LEU A N 1
ATOM 608 C CA . LEU A 1 85 ? -14.244 6.513 13.554 1.00 86.31 85 LEU A CA 1
ATOM 609 C C . LEU A 1 85 ? -15.576 5.854 13.178 1.00 86.31 85 LEU A C 1
ATOM 611 O O . LEU A 1 85 ? -16.582 6.066 13.852 1.00 86.31 85 LEU A O 1
ATOM 615 N N . ILE A 1 86 ? -15.591 4.990 12.162 1.00 81.88 86 ILE A N 1
ATOM 616 C CA . ILE A 1 86 ? -16.796 4.248 11.755 1.00 81.88 86 ILE A CA 1
ATOM 617 C C . ILE A 1 86 ? -17.315 3.391 12.914 1.00 81.88 86 ILE A C 1
ATOM 619 O O . ILE A 1 86 ? -18.518 3.342 13.183 1.00 81.88 86 ILE A O 1
ATOM 623 N N . ALA A 1 87 ? -16.412 2.727 13.636 1.00 79.88 87 ALA A N 1
ATOM 624 C CA . ALA A 1 87 ? -16.783 1.948 14.808 1.00 79.88 87 ALA A CA 1
ATOM 625 C C . ALA A 1 87 ? -17.236 2.810 15.992 1.00 79.88 87 ALA A C 1
ATOM 627 O O . ALA A 1 87 ? -17.954 2.299 16.850 1.00 79.88 87 ALA A O 1
ATOM 628 N N . HIS A 1 88 ? -16.831 4.080 16.048 1.00 83.50 88 HIS A N 1
ATOM 629 C CA . HIS A 1 88 ? -17.295 5.043 17.038 1.00 83.50 88 HIS A CA 1
ATOM 630 C C . HIS A 1 88 ? -18.751 5.456 16.799 1.00 83.50 88 HIS A C 1
ATOM 632 O O . HIS A 1 88 ? -19.509 5.461 17.756 1.00 83.50 88 HIS A O 1
ATOM 638 N N . PHE A 1 89 ? -19.162 5.708 15.551 1.00 83.06 89 PHE A N 1
ATOM 639 C CA . PHE A 1 89 ? -20.548 6.087 15.219 1.00 83.06 89 PHE A CA 1
ATOM 640 C C . PHE A 1 89 ? -21.541 4.914 15.175 1.00 83.06 89 PHE A C 1
ATOM 642 O O . PHE A 1 89 ? -22.748 5.121 15.242 1.00 83.06 89 PHE A O 1
ATOM 649 N N . ARG A 1 90 ? -21.058 3.674 15.020 1.00 71.69 90 ARG A N 1
ATOM 650 C CA . ARG A 1 90 ? -21.893 2.454 15.034 1.00 71.69 90 ARG A CA 1
ATOM 651 C C . ARG A 1 90 ? -22.128 1.872 16.437 1.00 71.69 90 ARG A C 1
ATOM 653 O O . ARG A 1 90 ? -22.714 0.789 16.541 1.00 71.69 90 ARG A O 1
ATOM 660 N N . GLN A 1 91 ? -21.572 2.485 17.478 1.00 54.69 91 GLN A N 1
ATOM 661 C CA . GLN A 1 91 ? -21.777 2.128 18.887 1.00 54.69 91 GLN A CA 1
ATOM 662 C C . GLN A 1 91 ? -22.674 3.161 19.547 1.00 54.69 91 GLN A C 1
ATOM 664 O O . GLN A 1 91 ? -23.432 2.729 20.437 1.00 54.69 91 GLN A O 1
#

Sequence (91 aa):
MRKLTFALVGALAGMVAVSCWIGGAIGWEQSGLWPAWLAVPLGVGMGPMYLIEDLMSLAEGKPQDMIALPHALAVGLAGGALGWLIAHFRQ